Protein AF-A0A9E2JTK4-F1 (afdb_monomer)

Mean predicted aligned error: 4.83 Å

Structure (mmCIF, N/CA/C/O backbone):
data_AF-A0A9E2JTK4-F1
#
_entry.id   AF-A0A9E2JTK4-F1
#
loop_
_atom_site.group_PDB
_atom_site.id
_atom_site.type_symbol
_atom_site.label_atom_id
_atom_site.label_alt_id
_atom_site.label_comp_id
_atom_site.label_asym_id
_atom_site.label_entity_id
_atom_site.label_seq_id
_atom_site.pdbx_PDB_ins_code
_atom_site.Cartn_x
_atom_site.Cartn_y
_atom_site.Cartn_z
_atom_site.occupancy
_atom_site.B_iso_or_equiv
_atom_site.auth_seq_id
_atom_site.auth_comp_id
_atom_site.auth_asym_id
_atom_site.auth_atom_id
_atom_site.pdbx_PDB_model_num
ATOM 1 N N . MET A 1 1 ? -15.151 -5.280 7.663 1.00 59.62 1 MET A N 1
ATOM 2 C CA . MET A 1 1 ? -13.955 -4.418 7.701 1.00 59.62 1 MET A CA 1
ATOM 3 C C . MET A 1 1 ? -14.299 -3.100 7.045 1.00 59.62 1 MET A C 1
ATOM 5 O O . MET A 1 1 ? -15.101 -3.091 6.118 1.00 59.62 1 MET A O 1
ATOM 9 N N . SER A 1 2 ? -13.776 -1.993 7.567 1.00 82.56 2 SER A N 1
ATOM 10 C CA . SER A 1 2 ? -13.854 -0.712 6.856 1.00 82.56 2 SER A CA 1
ATOM 11 C C . SER A 1 2 ? -12.813 -0.683 5.734 1.00 82.56 2 SER A C 1
ATOM 13 O O . SER A 1 2 ? -11.734 -1.246 5.893 1.00 82.56 2 SER A O 1
ATOM 15 N N . ALA A 1 3 ? -13.079 0.018 4.630 1.00 80.06 3 ALA A N 1
ATOM 16 C CA . ALA A 1 3 ? -12.138 0.078 3.505 1.00 80.06 3 ALA A CA 1
ATOM 17 C C . ALA A 1 3 ? -10.751 0.657 3.878 1.00 80.06 3 ALA A C 1
ATOM 19 O O . ALA A 1 3 ? -9.751 0.367 3.227 1.00 80.06 3 ALA A O 1
ATOM 20 N N . GLY A 1 4 ? -10.663 1.441 4.960 1.00 82.50 4 GLY A N 1
ATOM 21 C CA . GLY A 1 4 ? -9.381 1.877 5.520 1.00 82.50 4 GLY A CA 1
ATOM 22 C C . GLY A 1 4 ? -8.593 0.754 6.205 1.00 82.50 4 GLY A C 1
ATOM 23 O O . GLY A 1 4 ? -7.367 0.746 6.152 1.00 82.50 4 GLY A O 1
ATOM 24 N N . GLU A 1 5 ? -9.268 -0.219 6.822 1.00 85.69 5 GLU A N 1
ATOM 25 C CA . GLU A 1 5 ? -8.616 -1.413 7.376 1.00 85.69 5 GLU A CA 1
ATOM 26 C C . GLU A 1 5 ? -8.102 -2.328 6.264 1.00 85.69 5 GLU A C 1
ATOM 28 O O . GLU A 1 5 ? -6.988 -2.836 6.374 1.00 85.69 5 GLU A O 1
ATOM 33 N N . ASP A 1 6 ? -8.859 -2.466 5.173 1.00 88.69 6 ASP A N 1
ATOM 34 C CA . ASP A 1 6 ? -8.452 -3.243 3.996 1.00 88.69 6 ASP A CA 1
ATOM 35 C C . ASP A 1 6 ? -7.169 -2.682 3.368 1.00 88.69 6 ASP A C 1
ATOM 37 O O . ASP A 1 6 ? -6.290 -3.440 2.948 1.00 88.69 6 ASP A O 1
ATOM 41 N N . LEU A 1 7 ? -7.026 -1.350 3.338 1.00 89.88 7 LEU A N 1
ATOM 42 C CA . LEU A 1 7 ? -5.793 -0.694 2.901 1.00 89.88 7 LEU A CA 1
ATOM 43 C C . LEU A 1 7 ? -4.628 -1.024 3.831 1.00 89.88 7 LEU A C 1
ATOM 45 O O . LEU A 1 7 ? -3.566 -1.411 3.354 1.00 89.88 7 LEU A O 1
ATOM 49 N N . VAL A 1 8 ? -4.816 -0.893 5.146 1.00 90.06 8 VAL A N 1
ATOM 50 C CA . VAL A 1 8 ? -3.749 -1.175 6.119 1.00 90.06 8 VAL A CA 1
ATOM 51 C C . VAL A 1 8 ? -3.310 -2.635 6.036 1.00 90.06 8 VAL A C 1
ATOM 53 O O . VAL A 1 8 ? -2.112 -2.899 6.098 1.00 90.06 8 VAL A O 1
ATOM 56 N N . ILE A 1 9 ? -4.236 -3.578 5.846 1.00 91.56 9 ILE A N 1
ATOM 57 C CA . ILE A 1 9 ? -3.920 -5.005 5.691 1.00 91.56 9 ILE A CA 1
ATOM 58 C C . ILE A 1 9 ? -3.135 -5.251 4.402 1.00 91.56 9 ILE A C 1
ATOM 60 O O . ILE A 1 9 ? -2.074 -5.872 4.454 1.00 91.56 9 ILE A O 1
ATOM 64 N N . ALA A 1 10 ? -3.611 -4.743 3.263 1.00 92.00 10 ALA A N 1
ATOM 65 C CA . ALA A 1 10 ? -2.930 -4.922 1.983 1.00 92.00 10 ALA A CA 1
ATOM 66 C C . ALA A 1 10 ? -1.534 -4.277 1.988 1.00 92.00 10 ALA A C 1
ATOM 68 O O . ALA A 1 10 ? -0.562 -4.897 1.560 1.00 92.00 10 ALA A O 1
ATOM 69 N N . ALA A 1 11 ? -1.415 -3.070 2.545 1.00 91.69 11 ALA A N 1
ATOM 70 C CA . ALA A 1 11 ? -0.142 -2.383 2.716 1.00 91.69 11 ALA A CA 1
ATOM 71 C C . ALA A 1 11 ? 0.792 -3.148 3.666 1.00 91.69 11 ALA A C 1
ATOM 73 O O . ALA A 1 11 ? 1.961 -3.329 3.346 1.00 91.69 11 ALA A O 1
ATOM 74 N N . SER A 1 12 ? 0.277 -3.669 4.785 1.00 90.81 12 SER A N 1
ATOM 75 C CA . SER A 1 12 ? 1.046 -4.509 5.718 1.00 90.81 12 SER A CA 1
ATOM 76 C C . SER A 1 12 ? 1.572 -5.775 5.036 1.00 90.81 12 SER A C 1
ATOM 78 O O . SER A 1 12 ? 2.742 -6.117 5.181 1.00 90.81 12 SER A O 1
ATOM 80 N N . ALA A 1 13 ? 0.734 -6.459 4.255 1.00 91.38 13 ALA A N 1
ATOM 81 C CA . ALA A 1 13 ? 1.141 -7.643 3.505 1.00 91.38 13 ALA A CA 1
ATOM 82 C C . ALA A 1 13 ? 2.212 -7.306 2.452 1.00 91.38 13 ALA A C 1
ATOM 84 O O . ALA A 1 13 ? 3.199 -8.028 2.328 1.00 91.38 13 ALA A O 1
ATOM 85 N N . MET A 1 14 ? 2.053 -6.176 1.755 1.00 90.56 14 MET A N 1
ATOM 86 C CA . MET A 1 14 ? 3.008 -5.670 0.768 1.00 90.56 14 MET A CA 1
ATOM 87 C C . MET A 1 14 ? 4.384 -5.364 1.380 1.00 90.56 14 MET A C 1
ATOM 89 O O . MET A 1 14 ? 5.405 -5.730 0.802 1.00 90.56 14 MET A O 1
ATOM 93 N N . VAL A 1 15 ? 4.435 -4.726 2.555 1.00 90.06 15 VAL A N 1
ATOM 94 C CA . VAL A 1 15 ? 5.711 -4.362 3.204 1.00 90.06 15 VAL A CA 1
ATOM 95 C C . VAL A 1 15 ? 6.395 -5.548 3.888 1.00 90.06 15 VAL A C 1
ATOM 97 O O . VAL A 1 15 ? 7.618 -5.566 3.986 1.00 90.06 15 VAL A O 1
ATOM 100 N N . LEU A 1 16 ? 5.633 -6.545 4.352 1.00 87.38 16 LEU A N 1
ATOM 101 C CA . LEU A 1 16 ? 6.178 -7.741 5.006 1.00 87.38 16 LEU A CA 1
ATOM 102 C C . LEU A 1 16 ? 6.660 -8.803 4.012 1.00 87.38 16 LEU A C 1
ATOM 104 O O . LEU A 1 16 ? 7.454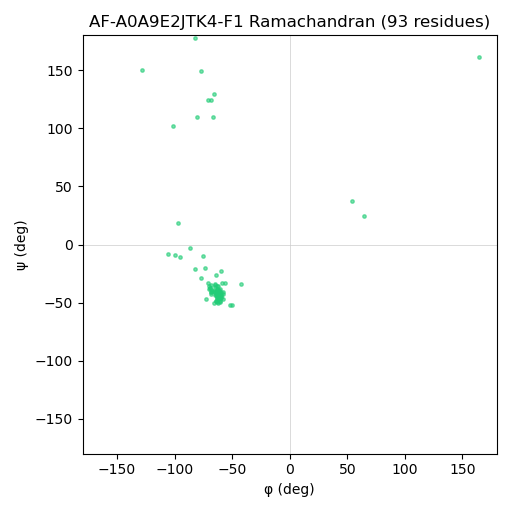 -9.676 4.377 1.00 87.38 16 LEU A O 1
ATOM 108 N N . HIS A 1 17 ? 6.177 -8.765 2.770 1.00 87.38 17 HIS A N 1
ATOM 109 C CA . HIS A 1 17 ? 6.560 -9.740 1.763 1.00 87.38 17 HIS A CA 1
ATOM 110 C C . HIS A 1 17 ? 8.025 -9.573 1.349 1.00 87.38 17 HIS A C 1
ATOM 112 O O . HIS A 1 17 ? 8.462 -8.511 0.901 1.00 87.38 17 HIS A O 1
ATOM 118 N N . ARG A 1 18 ? 8.791 -10.661 1.471 1.00 74.69 18 ARG A N 1
ATOM 119 C CA . ARG A 1 18 ? 10.184 -10.718 1.024 1.00 74.69 18 ARG A CA 1
ATOM 120 C C . ARG A 1 18 ? 10.228 -10.964 -0.479 1.00 74.69 18 ARG A C 1
ATOM 122 O O . ARG A 1 18 ? 9.941 -12.067 -0.929 1.00 74.69 18 ARG A O 1
ATOM 129 N N . GLY A 1 19 ? 10.629 -9.953 -1.240 1.00 74.25 19 GLY A N 1
ATOM 130 C CA . GLY A 1 19 ? 10.788 -10.056 -2.686 1.00 74.25 19 GLY A CA 1
ATOM 131 C C . GLY A 1 19 ? 10.883 -8.690 -3.354 1.00 74.25 19 GLY A C 1
ATOM 132 O O . GLY A 1 19 ? 10.508 -7.679 -2.765 1.00 74.25 19 GLY A O 1
ATOM 133 N N . GLY A 1 20 ? 11.408 -8.659 -4.576 1.00 70.56 20 GLY A N 1
ATOM 134 C CA . GLY A 1 20 ? 11.370 -7.467 -5.422 1.00 70.56 20 GLY A CA 1
ATOM 135 C C . GLY A 1 20 ? 10.033 -7.322 -6.152 1.00 70.56 20 GLY A C 1
ATOM 136 O O . GLY A 1 20 ? 9.172 -8.204 -6.106 1.00 70.56 20 GLY A O 1
ATOM 137 N N . LEU A 1 21 ? 9.897 -6.233 -6.902 1.00 71.75 21 LEU A N 1
ATOM 138 C CA . LEU A 1 21 ? 8.742 -5.836 -7.718 1.00 71.75 21 LEU A CA 1
ATOM 139 C C . LEU A 1 21 ? 8.087 -6.972 -8.538 1.00 71.75 21 LEU A C 1
ATOM 141 O O . LEU A 1 21 ? 6.865 -7.000 -8.702 1.00 71.75 21 LEU A O 1
ATOM 145 N N . ARG A 1 22 ? 8.873 -7.942 -9.022 1.00 73.31 22 ARG A N 1
ATOM 146 C CA . ARG A 1 22 ? 8.397 -9.089 -9.824 1.00 73.31 22 ARG A CA 1
ATOM 147 C C . ARG A 1 22 ? 7.641 -10.165 -9.040 1.00 73.31 22 ARG A C 1
ATOM 149 O O . ARG A 1 22 ? 6.916 -10.939 -9.655 1.00 73.31 22 ARG A O 1
ATOM 156 N N . LEU A 1 23 ? 7.806 -10.228 -7.720 1.00 77.69 23 LEU A N 1
ATOM 157 C CA . LEU A 1 23 ? 7.234 -11.282 -6.871 1.00 77.69 23 LEU A CA 1
ATOM 158 C C . LEU A 1 23 ? 5.949 -10.842 -6.154 1.00 77.69 23 LEU A C 1
ATOM 160 O O . LEU A 1 23 ? 5.234 -11.667 -5.600 1.00 77.69 23 LEU A O 1
ATOM 164 N N . CYS A 1 24 ? 5.615 -9.554 -6.218 1.00 83.75 24 CYS A N 1
ATOM 165 C CA . CYS A 1 24 ? 4.530 -8.958 -5.439 1.00 83.75 24 CYS A CA 1
ATOM 166 C C . CYS A 1 24 ? 3.204 -8.829 -6.209 1.00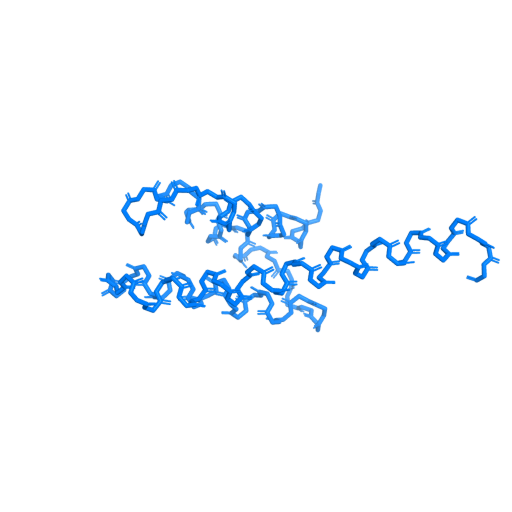 83.75 24 CYS A C 1
ATOM 168 O O . CYS A 1 24 ? 2.359 -8.032 -5.814 1.00 83.75 24 CYS A O 1
ATOM 170 N N . GLY A 1 25 ? 3.007 -9.557 -7.316 1.00 84.56 25 GLY A N 1
ATOM 171 C CA . GLY A 1 25 ? 1.872 -9.360 -8.237 1.00 84.56 25 GLY A CA 1
ATOM 172 C C . GLY A 1 25 ? 0.497 -9.345 -7.556 1.00 84.56 25 GLY A C 1
ATOM 173 O O . GLY A 1 25 ? -0.247 -8.372 -7.691 1.00 84.56 25 GLY A O 1
ATOM 174 N N . ASP A 1 26 ? 0.197 -10.370 -6.760 1.00 89.25 26 ASP A N 1
ATOM 175 C CA . ASP A 1 26 ? -1.089 -10.484 -6.058 1.00 89.25 26 ASP A CA 1
ATOM 176 C C . ASP A 1 26 ? -1.248 -9.428 -4.954 1.00 89.25 26 ASP A C 1
ATOM 178 O O . ASP A 1 26 ? -2.335 -8.891 -4.740 1.00 89.25 26 ASP A O 1
ATOM 182 N N . LEU A 1 27 ? -0.150 -9.068 -4.284 1.00 91.44 27 LEU A N 1
ATOM 183 C CA . LEU A 1 27 ? -0.139 -8.039 -3.240 1.00 91.44 27 LEU A CA 1
ATOM 184 C C . LEU A 1 27 ? -0.367 -6.643 -3.820 1.00 91.44 27 LEU A C 1
ATOM 186 O O . LEU A 1 27 ? -1.081 -5.838 -3.229 1.00 91.44 27 LEU A O 1
ATOM 190 N N . LEU A 1 28 ? 0.179 -6.372 -5.004 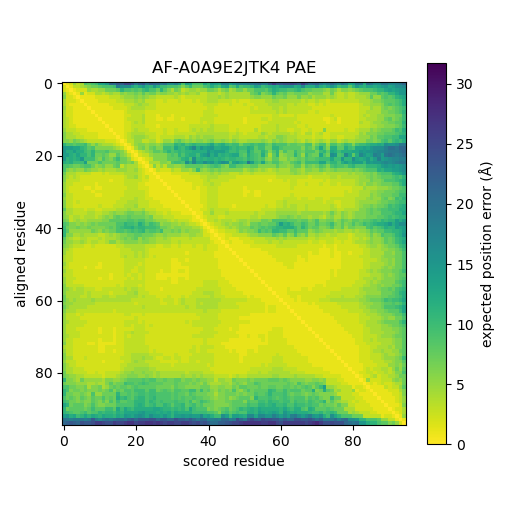1.00 91.25 28 LEU A N 1
ATOM 191 C CA . LEU A 1 28 ? -0.050 -5.133 -5.742 1.00 91.25 28 LEU A CA 1
ATOM 192 C C . LEU A 1 28 ? -1.501 -5.033 -6.217 1.00 91.25 28 LEU A C 1
ATOM 194 O O . LEU A 1 28 ? -2.107 -3.966 -6.115 1.00 91.25 28 LEU A O 1
ATOM 198 N N . ALA A 1 29 ? -2.087 -6.142 -6.679 1.00 92.31 29 ALA A N 1
ATOM 199 C CA . ALA A 1 29 ? -3.502 -6.195 -7.036 1.00 92.31 29 ALA A CA 1
ATOM 200 C C . ALA A 1 29 ? -4.402 -5.933 -5.817 1.00 92.31 29 ALA A C 1
ATOM 202 O O . ALA A 1 29 ? -5.327 -5.120 -5.900 1.00 92.31 29 ALA A O 1
ATOM 203 N N . ALA A 1 30 ? -4.097 -6.555 -4.674 1.00 92.44 30 ALA A N 1
ATOM 204 C CA . ALA A 1 30 ? -4.803 -6.317 -3.419 1.00 92.44 30 ALA A CA 1
ATOM 205 C C . ALA A 1 30 ? -4.674 -4.853 -2.964 1.00 92.44 30 ALA A C 1
ATOM 207 O O . ALA A 1 30 ? -5.683 -4.218 -2.662 1.00 92.44 30 ALA A O 1
ATOM 208 N N . LEU A 1 31 ? -3.463 -4.285 -2.998 1.00 92.06 31 LEU A N 1
ATOM 209 C CA . LEU A 1 31 ? -3.203 -2.891 -2.630 1.00 92.06 31 LEU A CA 1
ATOM 210 C C . LEU A 1 31 ? -3.989 -1.914 -3.514 1.00 92.06 31 LEU A C 1
ATOM 212 O O . LEU A 1 31 ? -4.649 -1.007 -3.007 1.00 92.06 31 LEU A O 1
ATOM 216 N N . LYS A 1 32 ? -3.980 -2.140 -4.832 1.00 93.75 32 LYS A N 1
ATOM 217 C CA . LYS A 1 32 ? -4.738 -1.350 -5.813 1.00 93.75 32 LYS A CA 1
ATOM 218 C C . LYS A 1 32 ? -6.246 -1.441 -5.586 1.00 93.75 32 LYS A C 1
ATOM 220 O O . LYS A 1 32 ? -6.944 -0.433 -5.689 1.00 93.75 32 LYS A O 1
ATOM 225 N N . CYS A 1 33 ? -6.750 -2.632 -5.264 1.00 93.25 33 CYS A N 1
ATOM 226 C CA . CYS A 1 33 ? -8.157 -2.838 -4.942 1.00 93.25 33 CYS A CA 1
ATOM 227 C C . CYS A 1 33 ? -8.549 -2.066 -3.677 1.00 93.25 33 CYS A C 1
ATOM 229 O O . CYS A 1 33 ? -9.500 -1.287 -3.714 1.00 93.25 33 CYS A O 1
ATOM 231 N N . SER A 1 34 ? -7.780 -2.196 -2.593 1.00 92.06 34 SER A N 1
ATOM 232 C CA . SER A 1 34 ? -8.048 -1.482 -1.341 1.00 92.06 34 SER A CA 1
ATOM 233 C C . SER A 1 34 ? -8.004 0.038 -1.515 1.00 92.06 34 SER A C 1
ATOM 235 O O . SER A 1 34 ? -8.884 0.736 -1.015 1.00 92.06 34 SER A O 1
ATOM 237 N N . LEU A 1 35 ? -7.037 0.562 -2.278 1.00 92.25 35 LEU A N 1
ATOM 238 C CA . LEU A 1 35 ? -6.939 1.995 -2.581 1.00 92.25 35 LEU A CA 1
ATOM 239 C C . LEU A 1 35 ? -8.192 2.544 -3.269 1.00 92.25 35 LEU A C 1
ATOM 241 O O . LEU A 1 35 ? -8.654 3.626 -2.915 1.00 92.25 35 LEU A O 1
ATOM 245 N N . ARG A 1 36 ? -8.776 1.791 -4.209 1.00 91.69 36 ARG A N 1
ATOM 246 C CA . ARG A 1 36 ? -9.975 2.210 -4.954 1.00 91.69 36 ARG A CA 1
ATOM 247 C C . ARG A 1 36 ? -11.171 2.497 -4.045 1.00 91.69 36 ARG A C 1
ATOM 249 O O . ARG A 1 36 ? -11.995 3.345 -4.378 1.00 91.69 36 ARG A O 1
ATOM 256 N N . PHE A 1 37 ? -11.282 1.774 -2.937 1.00 89.06 37 PHE A N 1
ATOM 257 C CA . PHE A 1 37 ? -12.419 1.870 -2.022 1.00 89.06 37 PHE A CA 1
ATOM 258 C C . PHE A 1 37 ? -12.081 2.610 -0.725 1.00 89.06 37 PHE A C 1
ATOM 260 O O . PHE A 1 37 ? -12.981 2.900 0.065 1.00 89.06 37 PHE A O 1
ATOM 267 N N . CYS A 1 38 ? -10.807 2.934 -0.493 1.00 87.81 38 CYS A N 1
ATOM 268 C CA . CYS A 1 38 ? -10.371 3.582 0.732 1.00 87.81 38 CYS A CA 1
ATOM 269 C C . CYS A 1 38 ? -10.851 5.045 0.783 1.00 87.81 38 CYS A C 1
ATOM 271 O O . CYS A 1 38 ? -10.513 5.840 -0.098 1.00 87.81 38 CYS A O 1
ATOM 273 N N . PRO A 1 39 ? -11.586 5.458 1.833 1.00 84.44 39 PRO A N 1
ATOM 274 C CA . PRO A 1 39 ? -11.954 6.853 2.004 1.00 84.44 39 PRO A CA 1
ATOM 275 C C . PRO A 1 39 ? -10.699 7.693 2.251 1.00 84.44 39 PRO A C 1
ATOM 277 O O . PRO A 1 39 ? -9.889 7.393 3.136 1.00 84.44 39 PRO A O 1
ATOM 280 N N . ARG A 1 40 ? -10.554 8.782 1.493 1.00 83.12 40 ARG A N 1
ATOM 281 C CA . ARG A 1 40 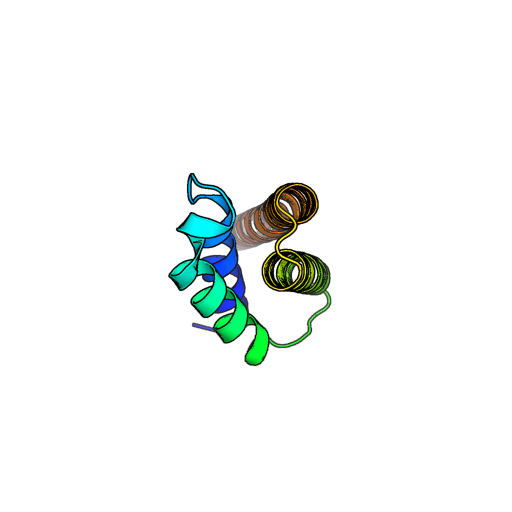? -9.501 9.768 1.741 1.00 83.12 40 ARG A CA 1
ATOM 282 C C . ARG A 1 40 ? -9.786 10.462 3.068 1.00 83.12 40 ARG A C 1
ATOM 284 O O . ARG A 1 40 ? -10.740 11.220 3.198 1.00 83.12 40 ARG A O 1
ATOM 291 N N . SER A 1 41 ? -8.964 10.167 4.066 1.00 84.69 41 SER A N 1
ATOM 292 C CA . SER A 1 41 ? -9.015 10.786 5.388 1.00 84.69 41 SER A CA 1
ATOM 293 C C . SER A 1 41 ? -7.630 11.295 5.759 1.00 84.69 41 SER A C 1
ATOM 295 O O . SER A 1 41 ? -6.630 10.698 5.365 1.00 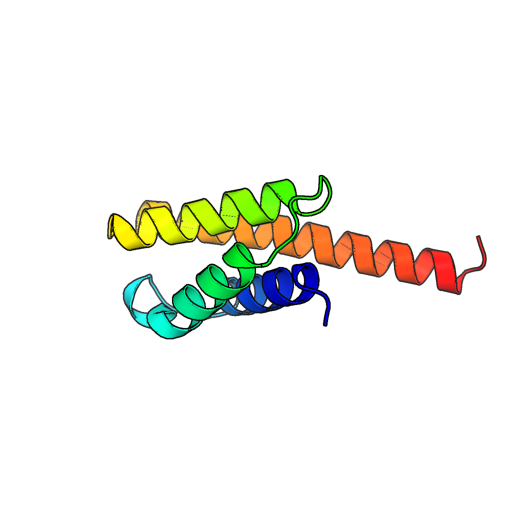84.69 41 SER A O 1
ATOM 297 N N . ALA A 1 42 ? -7.558 12.361 6.560 1.00 79.38 42 ALA A N 1
ATOM 298 C CA . ALA A 1 42 ? -6.279 12.918 7.008 1.00 79.38 42 ALA A CA 1
ATOM 299 C C . ALA A 1 42 ? -5.400 11.874 7.723 1.00 79.38 42 ALA A C 1
ATOM 301 O O . ALA A 1 42 ? -4.182 11.889 7.584 1.00 79.38 42 ALA A O 1
ATOM 302 N N . ARG A 1 43 ? -6.024 10.923 8.436 1.00 83.75 43 ARG A N 1
ATOM 303 C CA . ARG A 1 43 ? -5.321 9.823 9.109 1.00 83.75 43 ARG A CA 1
ATOM 304 C C . ARG A 1 43 ? -4.626 8.891 8.115 1.00 83.75 43 ARG A C 1
ATOM 306 O O . ARG A 1 43 ? -3.515 8.466 8.390 1.00 83.75 43 ARG A O 1
ATOM 313 N N . LEU A 1 44 ? -5.270 8.571 6.991 1.00 88.12 44 LEU A N 1
ATOM 314 C CA . LEU A 1 44 ? -4.759 7.613 6.002 1.00 88.12 44 LEU A CA 1
ATOM 315 C C . LEU A 1 44 ? -3.999 8.270 4.843 1.00 88.12 44 LEU A C 1
ATOM 317 O O . LEU A 1 44 ? -3.364 7.554 4.080 1.00 88.12 44 LEU A O 1
ATOM 321 N N . GLY A 1 45 ? -4.046 9.600 4.709 1.00 90.94 45 GLY A N 1
ATOM 322 C CA . GLY A 1 45 ? -3.541 10.331 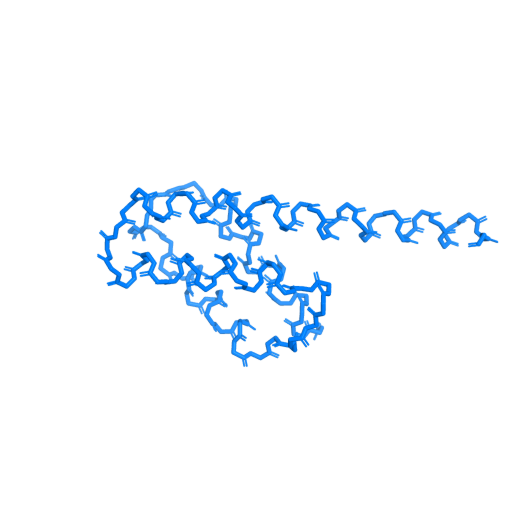3.540 1.00 90.94 45 GLY A CA 1
ATOM 323 C C . GLY A 1 45 ? -2.116 9.952 3.140 1.00 90.94 45 GLY A C 1
ATOM 324 O O . GLY A 1 45 ? -1.898 9.530 2.011 1.00 90.94 45 GLY A O 1
ATOM 325 N N . ARG A 1 46 ? -1.172 9.979 4.087 1.00 92.44 46 ARG A N 1
ATOM 326 C CA . ARG A 1 46 ? 0.229 9.618 3.807 1.00 92.44 46 ARG A CA 1
ATOM 327 C C . ARG A 1 46 ? 0.423 8.151 3.417 1.00 92.44 46 ARG A C 1
ATOM 329 O O . ARG A 1 46 ? 1.237 7.847 2.553 1.00 92.44 46 ARG A O 1
ATOM 336 N N . ALA A 1 47 ? -0.342 7.238 4.016 1.00 92.88 47 ALA A N 1
ATOM 337 C CA . ALA A 1 47 ? -0.296 5.824 3.646 1.00 92.88 47 ALA A CA 1
ATOM 338 C C . ALA A 1 47 ? -0.895 5.580 2.249 1.00 92.88 47 ALA A C 1
ATOM 340 O O . ALA A 1 47 ? -0.385 4.745 1.507 1.00 92.88 47 ALA A O 1
ATOM 341 N N . ILE A 1 48 ? -1.946 6.324 1.882 1.00 94.38 48 ILE A N 1
ATOM 342 C CA . ILE A 1 48 ? -2.536 6.311 0.536 1.00 94.38 48 ILE A CA 1
ATOM 343 C C . ILE A 1 48 ? -1.508 6.802 -0.488 1.00 94.38 48 ILE A C 1
ATOM 345 O O . ILE A 1 48 ? -1.252 6.095 -1.456 1.00 94.38 48 ILE A O 1
ATOM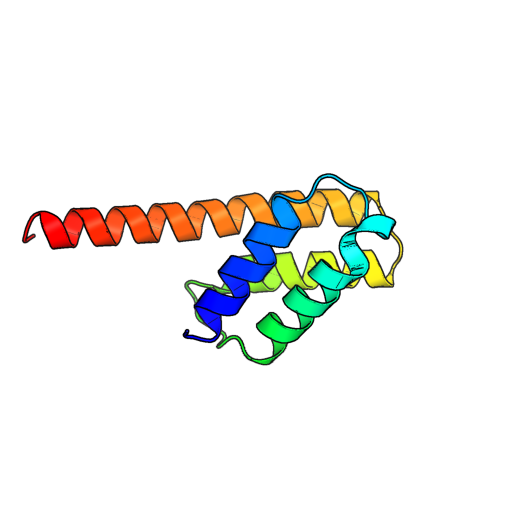 349 N N . GLU A 1 49 ? -0.872 7.951 -0.244 1.00 95.31 49 GLU A N 1
ATOM 350 C CA . GLU A 1 49 ? 0.165 8.510 -1.125 1.00 95.31 49 GLU A CA 1
ATOM 351 C C . GLU A 1 49 ? 1.337 7.536 -1.313 1.00 95.31 49 GLU A C 1
ATOM 353 O O . GLU A 1 49 ? 1.748 7.255 -2.437 1.00 95.31 49 GLU A O 1
ATOM 358 N N . ALA A 1 50 ? 1.847 6.950 -0.225 1.00 95.12 50 ALA A N 1
ATOM 359 C CA . ALA A 1 50 ? 2.926 5.971 -0.308 1.00 95.12 50 ALA A CA 1
ATOM 360 C C . ALA A 1 50 ? 2.516 4.709 -1.091 1.00 95.12 50 ALA A C 1
ATOM 362 O O . ALA A 1 50 ? 3.309 4.173 -1.864 1.00 95.12 50 ALA A O 1
ATOM 363 N N . ALA A 1 51 ? 1.275 4.240 -0.934 1.00 95.00 51 ALA A N 1
ATOM 364 C CA . ALA A 1 51 ? 0.762 3.098 -1.685 1.00 95.00 51 ALA A CA 1
ATOM 365 C C . ALA A 1 51 ? 0.568 3.419 -3.180 1.00 95.00 51 ALA A C 1
ATOM 367 O O . ALA A 1 51 ? 0.867 2.576 -4.025 1.00 95.00 51 ALA A O 1
ATOM 368 N N . GLU A 1 52 ? 0.125 4.633 -3.521 1.00 95.69 52 GLU A N 1
ATOM 369 C CA . GLU A 1 52 ? 0.059 5.116 -4.906 1.00 95.69 52 GLU A CA 1
ATOM 370 C C . GLU A 1 52 ? 1.462 5.163 -5.543 1.00 95.69 52 GLU A C 1
ATOM 372 O O . GLU A 1 52 ? 1.629 4.716 -6.678 1.00 95.69 52 GLU A O 1
ATOM 377 N N . LEU A 1 53 ? 2.491 5.594 -4.799 1.00 96.75 53 LEU A N 1
ATOM 378 C CA . LEU A 1 53 ? 3.887 5.576 -5.261 1.00 96.75 53 LEU A CA 1
ATOM 379 C C . LEU A 1 53 ? 4.411 4.157 -5.524 1.00 96.75 53 LEU A C 1
ATOM 381 O O . LEU A 1 53 ? 5.104 3.944 -6.518 1.00 96.75 53 LEU A O 1
ATOM 385 N N . VAL A 1 54 ? 4.056 3.174 -4.687 1.00 95.19 54 VAL A N 1
ATOM 386 C CA . VAL A 1 54 ? 4.413 1.760 -4.917 1.00 95.19 54 VAL A CA 1
ATOM 387 C C . VAL A 1 54 ? 3.830 1.258 -6.243 1.00 95.19 54 VAL A C 1
ATOM 389 O O . VAL A 1 54 ? 4.523 0.593 -7.015 1.00 95.19 54 VAL A O 1
ATOM 392 N N . LEU A 1 55 ? 2.567 1.588 -6.531 1.00 94.94 55 LEU A N 1
ATOM 393 C CA . LEU A 1 55 ? 1.918 1.205 -7.788 1.00 94.94 55 LEU A CA 1
AT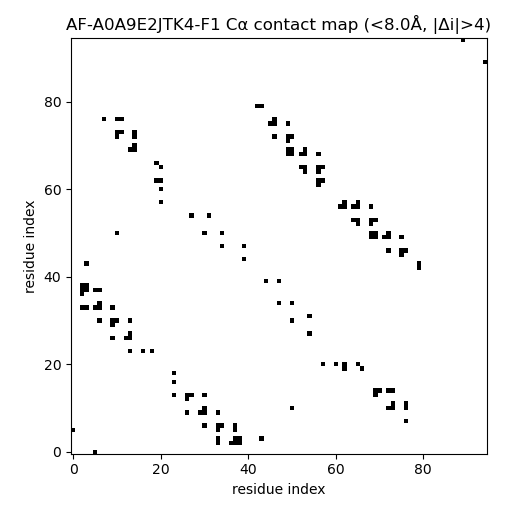OM 394 C C . LEU A 1 55 ? 2.525 1.936 -8.993 1.00 94.94 55 LEU A C 1
ATOM 396 O O . LEU A 1 55 ? 2.769 1.307 -10.019 1.00 94.94 55 LEU A O 1
ATOM 400 N N . ALA A 1 56 ? 2.833 3.226 -8.861 1.00 95.88 56 ALA A N 1
ATOM 401 C CA . ALA A 1 56 ? 3.477 3.996 -9.923 1.00 95.88 56 ALA A CA 1
ATOM 402 C C . ALA A 1 56 ? 4.873 3.446 -10.264 1.00 95.88 56 ALA A C 1
ATOM 404 O O . ALA A 1 56 ? 5.195 3.261 -11.438 1.00 95.88 56 ALA A O 1
ATOM 405 N N . ALA A 1 57 ? 5.680 3.112 -9.251 1.00 94.44 57 ALA A N 1
ATOM 406 C CA . ALA A 1 57 ? 6.983 2.483 -9.451 1.00 94.44 57 ALA A CA 1
ATOM 407 C C . ALA A 1 57 ? 6.860 1.098 -10.111 1.00 94.44 57 ALA A C 1
ATOM 409 O O . ALA A 1 57 ? 7.671 0.743 -10.970 1.00 94.44 57 ALA A O 1
ATOM 410 N N . ARG A 1 58 ? 5.806 0.334 -9.774 1.00 93.12 58 ARG A N 1
ATOM 411 C CA . ARG A 1 58 ? 5.502 -0.936 -10.448 1.00 93.12 58 ARG A CA 1
ATOM 412 C C . ARG A 1 58 ? 5.238 -0.746 -11.936 1.00 93.12 58 ARG A C 1
ATOM 414 O O . ARG A 1 58 ? 5.796 -1.505 -12.733 1.00 93.12 58 ARG A O 1
ATOM 421 N N . ASP A 1 59 ? 4.377 0.205 -12.280 1.00 93.12 59 ASP A N 1
ATOM 422 C CA . ASP A 1 59 ? 3.978 0.486 -13.661 1.00 93.12 59 ASP A CA 1
ATOM 423 C C . ASP A 1 59 ? 5.171 1.000 -14.485 1.00 93.12 59 ASP A C 1
ATOM 425 O O . ASP A 1 59 ? 5.331 0.623 -15.645 1.00 93.12 59 ASP A O 1
ATOM 429 N N . ALA A 1 60 ? 6.069 1.767 -13.858 1.00 94.88 60 ALA A N 1
ATOM 430 C CA . ALA A 1 60 ? 7.332 2.212 -14.447 1.00 94.88 60 ALA A CA 1
ATOM 431 C C . ALA A 1 60 ? 8.414 1.113 -14.530 1.00 94.88 60 ALA A C 1
ATOM 433 O O . ALA A 1 60 ? 9.435 1.319 -15.181 1.00 94.88 60 ALA A O 1
ATOM 434 N N . CYS A 1 61 ? 8.200 -0.048 -13.897 1.00 92.19 61 CYS A N 1
ATOM 435 C CA . CYS A 1 61 ? 9.199 -1.115 -13.753 1.00 92.19 61 CYS A CA 1
ATOM 436 C C . CYS A 1 61 ? 10.526 -0.631 -13.131 1.00 92.19 61 CYS A C 1
ATOM 438 O O . CYS A 1 61 ? 11.597 -1.097 -13.519 1.00 92.19 61 CYS A O 1
ATOM 440 N N . ASP A 1 62 ? 10.446 0.291 -12.169 1.00 94.19 62 ASP A N 1
ATOM 441 C CA . ASP A 1 62 ? 11.598 0.863 -11.469 1.00 94.19 62 ASP A CA 1
ATOM 442 C C . ASP A 1 62 ? 11.753 0.220 -10.084 1.00 94.19 62 ASP A C 1
ATOM 444 O O . ASP A 1 62 ? 11.028 0.547 -9.141 1.00 94.19 62 ASP A O 1
ATOM 448 N N . ASP A 1 63 ? 12.705 -0.707 -9.967 1.00 90.81 63 ASP A N 1
ATOM 449 C CA . ASP A 1 63 ? 12.961 -1.447 -8.728 1.00 90.81 63 ASP A CA 1
ATOM 450 C C . ASP A 1 63 ? 13.458 -0.538 -7.585 1.00 90.81 63 ASP A C 1
ATOM 452 O O . ASP A 1 63 ? 13.103 -0.756 -6.426 1.00 90.81 63 ASP A O 1
ATOM 456 N N . VAL A 1 64 ? 14.229 0.514 -7.889 1.00 92.81 64 VAL A N 1
ATOM 457 C CA . VAL A 1 64 ? 14.780 1.426 -6.870 1.00 92.81 64 VAL A CA 1
ATOM 458 C C . VAL A 1 64 ? 13.677 2.314 -6.307 1.00 92.81 64 VAL A C 1
ATOM 460 O O . VAL A 1 64 ? 13.540 2.448 -5.087 1.00 92.81 64 VAL A O 1
ATOM 463 N N . ALA A 1 65 ? 12.856 2.896 -7.185 1.00 94.25 65 ALA A N 1
ATOM 464 C CA . ALA A 1 65 ? 11.696 3.676 -6.770 1.00 94.25 65 ALA A CA 1
ATOM 465 C C . ALA A 1 65 ? 10.688 2.808 -6.005 1.00 94.25 65 ALA A C 1
ATOM 467 O O . ALA A 1 65 ? 10.082 3.270 -5.036 1.00 94.25 65 ALA A O 1
ATOM 468 N N . PHE A 1 66 ? 10.540 1.542 -6.402 1.00 93.56 66 PHE A N 1
ATOM 469 C CA . PHE A 1 66 ? 9.654 0.595 -5.740 1.00 93.56 66 PHE A CA 1
ATOM 470 C C . PHE A 1 66 ? 10.087 0.305 -4.306 1.00 93.56 66 PHE A C 1
ATOM 472 O O . PHE A 1 66 ? 9.264 0.388 -3.393 1.00 93.56 66 PHE A O 1
ATOM 479 N N . ASP A 1 67 ? 11.369 0.011 -4.090 1.00 92.25 67 ASP A N 1
ATOM 480 C CA . ASP A 1 67 ? 11.901 -0.243 -2.753 1.00 92.25 67 ASP A CA 1
ATOM 481 C C . ASP A 1 67 ? 11.792 1.005 -1.863 1.00 92.25 67 ASP A C 1
ATOM 483 O O . ASP A 1 67 ? 11.303 0.914 -0.734 1.00 92.25 67 ASP A O 1
ATOM 487 N N . ALA A 1 68 ? 12.122 2.190 -2.389 1.00 94.56 68 ALA A N 1
ATOM 488 C CA . ALA A 1 68 ? 11.979 3.449 -1.656 1.00 94.56 68 ALA A CA 1
ATOM 489 C C . ALA A 1 68 ? 10.516 3.747 -1.268 1.00 94.56 68 ALA A C 1
ATOM 491 O O . ALA A 1 68 ? 10.235 4.164 -0.137 1.00 94.56 68 ALA A O 1
ATOM 492 N N . ALA A 1 69 ? 9.571 3.508 -2.184 1.00 94.75 69 ALA A N 1
ATOM 493 C CA . ALA A 1 69 ? 8.143 3.674 -1.927 1.00 94.75 69 ALA A CA 1
ATOM 494 C C . ALA A 1 69 ? 7.623 2.641 -0.917 1.00 94.75 69 ALA A C 1
ATOM 496 O O . ALA A 1 69 ? 6.838 2.986 -0.031 1.00 94.75 69 ALA A O 1
ATOM 497 N N . ARG A 1 70 ? 8.097 1.390 -0.988 1.00 93.81 70 ARG A N 1
ATOM 498 C CA . ARG A 1 70 ? 7.752 0.340 -0.020 1.00 93.81 70 ARG A CA 1
ATOM 499 C C . ARG A 1 70 ? 8.249 0.687 1.383 1.00 93.81 70 ARG A C 1
ATOM 501 O O . ARG A 1 70 ? 7.510 0.494 2.347 1.00 93.81 70 ARG A O 1
ATOM 508 N N . ASP A 1 71 ? 9.445 1.251 1.509 1.00 94.31 71 ASP A N 1
ATOM 509 C CA . ASP A 1 71 ? 9.980 1.708 2.794 1.00 94.31 71 ASP A CA 1
ATOM 510 C C . ASP A 1 71 ? 9.180 2.881 3.368 1.00 94.31 71 ASP A C 1
ATOM 512 O O . ASP A 1 71 ? 8.910 2.930 4.572 1.00 94.31 71 ASP A O 1
ATOM 516 N N . ALA A 1 72 ? 8.758 3.822 2.519 1.00 95.06 72 ALA A N 1
ATOM 517 C CA . ALA A 1 72 ? 7.853 4.892 2.927 1.00 95.06 72 ALA A CA 1
ATOM 518 C C . ALA A 1 72 ? 6.506 4.332 3.407 1.00 95.06 72 ALA A C 1
ATOM 520 O O . ALA A 1 72 ? 6.051 4.684 4.496 1.00 95.06 72 ALA A O 1
ATOM 521 N N . LEU A 1 73 ? 5.920 3.396 2.655 1.00 95.06 73 LEU A N 1
ATOM 522 C CA . LEU A 1 73 ? 4.673 2.730 3.024 1.00 95.06 73 LEU A CA 1
ATOM 523 C C . LEU A 1 73 ? 4.803 1.994 4.366 1.00 95.06 73 LEU A C 1
ATOM 525 O O . LEU A 1 73 ? 3.912 2.087 5.208 1.00 95.06 73 LEU A O 1
ATOM 529 N N . SER A 1 74 ? 5.936 1.330 4.603 1.00 95.44 74 SER A N 1
ATOM 530 C CA . SER A 1 74 ? 6.240 0.643 5.863 1.00 95.44 74 SER A CA 1
ATOM 531 C C . SER A 1 74 ? 6.230 1.594 7.064 1.00 95.44 74 SER A C 1
ATOM 533 O O . SER A 1 74 ? 5.623 1.289 8.099 1.00 95.44 74 SER A O 1
ATOM 535 N N . ARG A 1 75 ? 6.826 2.787 6.924 1.00 95.38 75 ARG A N 1
ATOM 536 C CA . ARG A 1 75 ? 6.825 3.816 7.978 1.00 95.38 75 ARG A CA 1
ATOM 537 C C . ARG A 1 75 ? 5.416 4.311 8.298 1.00 95.38 75 ARG A C 1
ATOM 539 O O . ARG A 1 75 ? 5.045 4.366 9.471 1.00 95.38 75 ARG A O 1
ATOM 546 N N . GLU A 1 76 ? 4.617 4.616 7.280 1.00 94.94 76 GLU A N 1
ATOM 547 C CA . GLU A 1 76 ? 3.261 5.145 7.480 1.00 94.94 76 GLU A CA 1
ATOM 548 C C . GLU A 1 76 ? 2.311 4.095 8.075 1.00 94.94 76 GLU A C 1
ATOM 550 O O . GLU A 1 76 ? 1.557 4.388 9.006 1.00 94.94 76 GLU A O 1
ATOM 555 N N . VAL A 1 77 ? 2.388 2.843 7.612 1.00 92.50 77 VAL A N 1
ATOM 556 C CA . VAL A 1 77 ? 1.627 1.723 8.192 1.00 92.50 77 VAL A CA 1
ATOM 557 C C . VAL A 1 77 ? 2.011 1.509 9.657 1.00 92.50 77 VAL A C 1
ATOM 559 O O . VAL A 1 77 ? 1.133 1.357 10.510 1.00 92.50 77 VAL A O 1
ATOM 562 N N . SER A 1 78 ? 3.305 1.569 9.979 1.00 92.88 78 SER A N 1
ATOM 563 C CA . SER A 1 78 ? 3.783 1.449 11.361 1.00 92.88 78 SER A CA 1
ATOM 564 C C . SER A 1 78 ? 3.231 2.565 12.253 1.00 92.88 78 SER A C 1
ATOM 566 O O . SER A 1 78 ? 2.758 2.293 13.358 1.00 92.88 78 SER A O 1
ATOM 568 N N . ALA A 1 79 ? 3.214 3.810 11.767 1.00 91.31 79 ALA A N 1
ATOM 569 C CA . ALA A 1 79 ? 2.644 4.945 12.493 1.00 91.31 79 ALA A CA 1
ATOM 570 C C . ALA A 1 79 ? 1.132 4.783 12.738 1.00 91.31 79 ALA A C 1
ATOM 572 O O . ALA A 1 79 ? 0.644 5.055 13.839 1.00 91.31 79 ALA A O 1
ATOM 573 N N . LEU A 1 80 ? 0.386 4.283 11.746 1.00 90.38 80 LEU A N 1
ATOM 574 C CA . LEU A 1 80 ? -1.048 4.000 11.874 1.00 90.38 80 LEU A CA 1
ATOM 575 C C . LEU A 1 80 ? -1.341 2.950 12.948 1.00 90.38 80 LEU A C 1
ATOM 577 O O . LEU A 1 80 ? -2.261 3.131 13.757 1.00 90.38 80 LEU A O 1
ATOM 581 N N . LEU A 1 81 ? -0.560 1.868 12.961 1.00 89.19 81 LEU A N 1
ATOM 582 C CA . LEU A 1 81 ? -0.688 0.785 13.933 1.00 89.19 81 LEU A CA 1
ATOM 583 C C . LEU A 1 81 ? -0.295 1.246 15.341 1.00 89.19 81 LEU A C 1
ATOM 585 O O . LEU A 1 81 ? -1.029 0.972 16.291 1.00 89.19 81 LEU A O 1
ATOM 589 N N . ALA A 1 82 ? 0.790 2.014 15.475 1.00 88.88 82 ALA A N 1
ATOM 590 C CA . ALA A 1 82 ? 1.200 2.605 16.748 1.00 88.88 82 ALA A CA 1
ATOM 591 C C . ALA A 1 82 ? 0.126 3.550 17.313 1.00 88.88 82 ALA A C 1
ATOM 593 O O . ALA A 1 82 ? -0.223 3.459 18.491 1.00 88.88 82 ALA A O 1
ATOM 594 N N . GLY A 1 83 ? -0.468 4.399 16.467 1.00 86.12 83 GLY A N 1
ATOM 595 C CA . GLY A 1 83 ? -1.586 5.259 16.860 1.00 86.12 83 GLY A CA 1
ATOM 596 C C . GLY A 1 83 ? -2.807 4.458 17.322 1.00 86.12 83 GLY A C 1
ATOM 597 O O . GLY A 1 83 ? -3.399 4.775 18.350 1.00 86.12 83 GLY A O 1
ATOM 598 N N . LYS A 1 84 ? -3.156 3.366 16.622 1.00 83.44 84 LYS A N 1
ATOM 599 C CA . LYS A 1 84 ? -4.264 2.476 17.018 1.00 83.44 84 LYS A CA 1
ATOM 600 C C . LYS A 1 84 ? -4.000 1.803 18.370 1.00 83.44 84 LYS A C 1
ATOM 602 O O . LYS A 1 84 ? -4.906 1.750 19.200 1.00 83.44 84 LYS A O 1
ATOM 607 N N . ALA A 1 85 ? -2.775 1.338 18.607 1.00 80.25 85 ALA A N 1
ATOM 608 C CA . ALA A 1 85 ? -2.378 0.767 19.892 1.00 80.25 85 ALA A CA 1
ATOM 609 C C . ALA A 1 85 ? -2.463 1.807 21.024 1.00 80.25 85 ALA A C 1
ATOM 611 O O . ALA A 1 85 ? -2.977 1.511 22.103 1.00 80.25 85 ALA A O 1
ATOM 612 N N . HIS A 1 86 ? -2.033 3.048 20.768 1.00 79.50 86 HIS A N 1
ATOM 613 C CA . HIS A 1 86 ? -2.145 4.141 21.733 1.00 79.50 86 HIS A CA 1
ATOM 614 C C . HIS A 1 86 ? -3.610 4.470 22.071 1.00 79.50 86 HIS A C 1
ATOM 616 O O . HIS A 1 86 ? -3.960 4.567 23.248 1.00 79.50 86 HIS A O 1
ATOM 622 N N . ASP A 1 87 ? -4.483 4.565 21.061 1.00 84.50 87 ASP A N 1
ATOM 623 C CA . ASP A 1 87 ? -5.925 4.791 21.241 1.00 84.50 87 ASP A CA 1
ATOM 624 C C . ASP A 1 87 ? -6.565 3.689 22.106 1.00 84.50 87 ASP A C 1
ATOM 626 O O . ASP A 1 87 ? -7.371 3.971 22.996 1.00 84.50 87 ASP A O 1
ATOM 630 N N . GLN A 1 88 ? -6.197 2.425 21.871 1.00 82.62 88 GLN A N 1
ATOM 631 C CA . GLN A 1 88 ? -6.694 1.280 22.639 1.00 82.62 88 GLN A CA 1
ATOM 632 C C . GLN A 1 88 ? -6.247 1.329 24.103 1.00 82.62 88 GLN A C 1
ATOM 634 O O . GLN A 1 88 ? -7.065 1.109 24.996 1.00 82.62 88 GLN A O 1
ATOM 639 N N . LEU A 1 89 ? -4.981 1.667 24.357 1.00 81.12 89 LEU A N 1
ATOM 640 C CA . LEU A 1 89 ? -4.456 1.817 25.715 1.00 81.12 89 LEU A CA 1
ATOM 641 C C . LEU A 1 89 ? -5.133 2.964 26.471 1.00 81.12 89 LEU A C 1
ATOM 643 O O . LEU A 1 89 ? -5.449 2.803 27.648 1.00 81.12 89 LEU A O 1
ATOM 647 N N . ARG A 1 90 ? -5.390 4.101 25.811 1.00 85.00 90 ARG A N 1
ATOM 648 C CA . ARG A 1 90 ? -6.135 5.218 26.416 1.00 85.00 90 ARG A CA 1
ATOM 649 C C . ARG A 1 90 ? -7.542 4.794 26.828 1.00 85.00 90 ARG A C 1
ATOM 651 O O . ARG A 1 90 ? -7.920 4.994 27.977 1.00 85.00 90 ARG A O 1
ATOM 658 N N . ARG A 1 91 ? -8.272 4.121 25.930 1.00 84.12 91 ARG A N 1
ATOM 659 C CA . ARG A 1 91 ? -9.62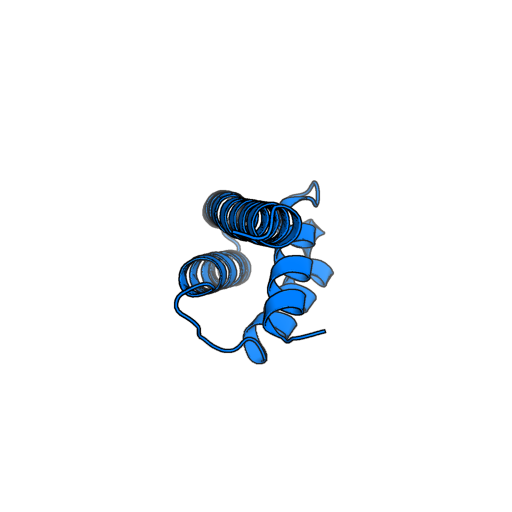4 3.606 26.211 1.00 84.12 91 ARG A CA 1
ATOM 660 C C . ARG A 1 91 ? -9.638 2.594 27.355 1.00 84.12 91 ARG A C 1
ATOM 662 O O . ARG A 1 91 ? -10.496 2.682 28.223 1.00 84.12 91 ARG A O 1
ATOM 669 N N . ALA A 1 92 ? -8.678 1.669 27.386 1.00 83.00 92 ALA A N 1
ATOM 670 C CA . ALA A 1 92 ? -8.563 0.678 28.458 1.00 83.00 92 ALA A CA 1
ATOM 671 C C . ALA A 1 92 ? -8.264 1.309 29.830 1.00 83.00 92 ALA A C 1
ATOM 673 O O . ALA A 1 92 ? -8.608 0.735 30.858 1.00 83.00 92 ALA A O 1
ATOM 674 N N . ARG A 1 93 ? -7.635 2.491 29.849 1.00 84.62 93 ARG A N 1
ATOM 675 C CA . ARG A 1 93 ? -7.317 3.244 31.071 1.00 84.62 93 ARG A CA 1
ATOM 676 C C . ARG A 1 93 ? -8.443 4.169 31.545 1.00 84.62 93 ARG A C 1
ATOM 678 O O . ARG A 1 93 ? -8.285 4.770 32.599 1.00 84.62 93 ARG A O 1
ATOM 685 N N . GLY A 1 94 ? -9.554 4.275 30.810 1.00 67.31 94 GLY A N 1
ATOM 686 C CA . GLY A 1 94 ? -10.711 5.083 31.215 1.00 67.31 94 GLY A CA 1
ATOM 687 C C . GLY A 1 94 ? -10.445 6.592 31.304 1.00 67.31 94 GLY A C 1
ATOM 688 O O . GLY A 1 94 ? -11.141 7.267 32.058 1.00 67.31 94 GLY A O 1
ATOM 689 N N . VAL A 1 95 ? -9.443 7.100 30.571 1.00 55.03 95 VAL A N 1
ATOM 690 C CA . VAL A 1 95 ? -9.119 8.539 30.464 1.00 55.03 95 VAL A CA 1
ATOM 691 C C . VAL A 1 95 ? -9.677 9.124 29.177 1.00 55.03 95 VAL A C 1
ATOM 693 O O . VAL A 1 95 ? -9.411 8.531 28.103 1.00 55.03 95 VAL A O 1
#

pLDDT: mean 88.1, std 7.81, range [55.03, 96.75]

Nearest PDB structures (foldseek):
  6a94-assembly2_B  TM=5.968E-01  e=1.820E+00  Homo sapiens
  6zdr-assembly1_A  TM=5.883E-01  e=4.344E+00  Homo sapiens
  5nm4-assembly1_A  TM=6.163E-01  e=6.020E+00  Homo sapiens
  8cu6-assembly1_A  TM=3.575E-01  e=2.522E+00  Homo sapiens
  7zly-assembly1_A  TM=4.350E-01  e=3.495E+00  Homo sapiens

Secondary structure (DSSP, 8-state):
--HHHHHHHHHHHHHHS-S-TTT-HHHHHHHHHHHHH----TTTHHHHHHHHHHHHHHHTT-HHHHHHHHHHHHHHHHHHHHHHHHHHHHHHTT-

Sequence (95 aa):
MSAGEDLVIAASAMVLHRGGLRLCGDLLAALKCSLRFCPRSARLGRAIEAAELVLAARDACDDVAFDAARDALSREVSALLAGKAHDQLRRARGV

Radius of gyration: 14.01 Å; Cα contacts (8 Å, |Δi|>4): 80; chains: 1; bounding box: 29×24×46 Å

Foldseek 3Di:
DQLLVQLLVLLVCLLPDPDFLVVCVVSLVSNVVSLVRHDDDPLCPQLSVLNVQLNVCSVVVPRVSNVVSSVSNVVSSVVSVVVVVVVVVCVVVVD

Solvent-accessible surface area (backbone atoms only — not comparable to full-atom values): 5147 Å² total; per-residue (Å²): 130,55,42,61,52,47,31,52,52,26,48,50,54,50,53,68,51,89,67,58,80,88,71,41,60,69,42,51,51,44,34,55,54,21,56,75,63,33,72,91,38,86,88,45,43,68,39,50,54,23,50,51,41,30,52,51,19,54,76,68,70,35,60,67,55,24,51,54,21,37,53,50,27,44,53,39,49,50,52,54,52,52,50,52,52,50,55,50,53,39,58,76,67,75,107